Protein AF-A0A6B3CKP3-F1 (afdb_monomer)

Structure (mmCIF, N/CA/C/O backbone):
data_AF-A0A6B3CKP3-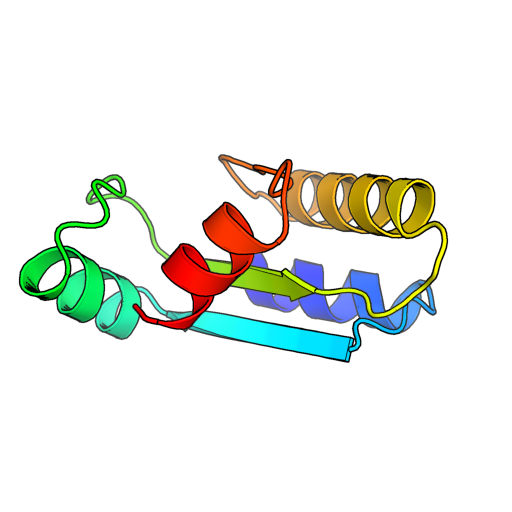F1
#
_entry.id   AF-A0A6B3CKP3-F1
#
loop_
_atom_site.group_PDB
_atom_site.id
_atom_site.type_symbol
_atom_site.label_atom_id
_atom_site.label_alt_id
_atom_site.label_comp_id
_atom_site.label_asym_id
_atom_site.label_entity_id
_atom_site.label_seq_id
_atom_site.pdbx_PDB_ins_code
_atom_site.Cartn_x
_atom_site.Cartn_y
_atom_site.Cartn_z
_atom_site.occupancy
_atom_site.B_iso_or_equiv
_atom_site.auth_seq_id
_atom_site.auth_comp_id
_atom_site.auth_asym_id
_atom_site.auth_atom_id
_atom_site.pdbx_PDB_model_num
ATOM 1 N N . SER A 1 1 ? -4.072 -9.594 8.864 1.00 84.12 1 SER A N 1
ATOM 2 C CA . SER A 1 1 ? -5.029 -8.572 8.386 1.00 84.12 1 SER A CA 1
ATOM 3 C C . SER A 1 1 ? -4.938 -8.492 6.867 1.00 84.12 1 SER A C 1
ATOM 5 O O . SER A 1 1 ? -3.970 -9.015 6.325 1.00 84.12 1 SER A O 1
ATOM 7 N N . ALA A 1 2 ? -5.906 -7.858 6.193 1.00 92.19 2 ALA A N 1
ATOM 8 C CA . ALA A 1 2 ? -5.871 -7.630 4.740 1.00 92.19 2 ALA A CA 1
ATOM 9 C C . ALA A 1 2 ? -4.565 -6.947 4.289 1.00 92.19 2 ALA A C 1
ATOM 11 O O . ALA A 1 2 ? -3.914 -7.399 3.357 1.00 92.19 2 ALA A O 1
ATOM 12 N N . ALA A 1 3 ? -4.115 -5.928 5.028 1.00 93.19 3 ALA A N 1
ATOM 13 C CA . ALA A 1 3 ? -2.875 -5.220 4.718 1.00 93.19 3 ALA A CA 1
ATOM 14 C C . ALA A 1 3 ? -1.617 -6.107 4.832 1.00 93.19 3 ALA A C 1
ATOM 16 O O . ALA A 1 3 ? -0.754 -6.056 3.964 1.00 93.19 3 ALA A O 1
ATOM 17 N N . CYS A 1 4 ? -1.518 -6.972 5.852 1.00 93.75 4 CYS A N 1
ATOM 18 C CA . CYS A 1 4 ? -0.404 -7.927 5.937 1.00 93.75 4 CYS A CA 1
ATOM 19 C C . CYS A 1 4 ? -0.412 -8.942 4.785 1.00 93.75 4 CYS A C 1
ATOM 21 O O . CYS A 1 4 ? 0.652 -9.279 4.279 1.00 93.75 4 CYS A O 1
ATOM 23 N N . ASP A 1 5 ? -1.590 -9.424 4.374 1.00 96.06 5 ASP A N 1
ATOM 24 C CA . ASP A 1 5 ? -1.714 -10.329 3.222 1.00 96.06 5 ASP A CA 1
ATOM 25 C C . ASP A 1 5 ? -1.266 -9.630 1.927 1.00 96.06 5 ASP A C 1
ATOM 27 O O . ASP A 1 5 ? -0.491 -10.196 1.161 1.00 96.06 5 ASP A O 1
ATOM 31 N N . ALA A 1 6 ? -1.638 -8.358 1.734 1.00 96.31 6 ALA A N 1
ATOM 32 C CA . ALA A 1 6 ? -1.142 -7.551 0.618 1.00 96.31 6 ALA A CA 1
ATOM 33 C C . ALA A 1 6 ? 0.395 -7.486 0.600 1.00 96.31 6 ALA A C 1
ATOM 35 O O . ALA A 1 6 ? 1.002 -7.775 -0.427 1.00 96.31 6 ALA A O 1
ATOM 36 N N . ILE A 1 7 ? 1.031 -7.190 1.742 1.00 95.56 7 ILE A N 1
ATOM 37 C CA . ILE A 1 7 ? 2.500 -7.144 1.866 1.00 95.56 7 ILE A CA 1
ATOM 38 C C . ILE A 1 7 ? 3.132 -8.483 1.472 1.00 95.56 7 ILE A C 1
ATOM 40 O O . ILE A 1 7 ? 4.081 -8.501 0.688 1.00 95.56 7 ILE A O 1
ATOM 44 N N . CYS A 1 8 ? 2.605 -9.602 1.981 1.00 96.44 8 CYS A N 1
ATOM 45 C CA . CYS A 1 8 ? 3.104 -10.932 1.628 1.00 96.44 8 CYS A CA 1
ATOM 46 C C . CYS A 1 8 ? 3.033 -11.167 0.117 1.00 96.44 8 CYS A C 1
ATOM 48 O O . CYS A 1 8 ? 4.035 -11.540 -0.485 1.00 96.44 8 CYS A O 1
ATOM 50 N N . ARG A 1 9 ? 1.889 -10.876 -0.512 1.00 97.00 9 ARG A N 1
ATOM 51 C CA . ARG A 1 9 ? 1.697 -11.073 -1.955 1.00 97.00 9 ARG A CA 1
ATOM 52 C C . ARG A 1 9 ? 2.585 -10.166 -2.807 1.00 97.00 9 ARG A C 1
ATOM 54 O O . ARG A 1 9 ? 3.084 -10.613 -3.833 1.00 97.00 9 ARG A O 1
ATOM 61 N N . ILE A 1 10 ? 2.803 -8.918 -2.386 1.00 95.81 10 ILE A N 1
ATOM 62 C CA . ILE A 1 10 ? 3.725 -7.978 -3.049 1.00 95.81 10 ILE A CA 1
ATOM 63 C C . ILE A 1 10 ? 5.139 -8.568 -3.072 1.00 95.81 10 ILE A C 1
ATOM 65 O O . ILE A 1 10 ? 5.764 -8.639 -4.130 1.00 95.81 10 ILE A O 1
ATOM 69 N N . MET A 1 11 ? 5.612 -9.049 -1.918 1.00 95.00 11 MET A N 1
ATOM 70 C CA . MET A 1 11 ? 6.950 -9.628 -1.772 1.00 95.00 11 MET A CA 1
ATOM 71 C C . MET A 1 11 ? 7.091 -10.960 -2.521 1.00 95.00 11 MET A C 1
ATOM 73 O O . MET A 1 11 ? 8.090 -11.188 -3.200 1.00 95.00 11 MET A O 1
ATOM 77 N N . GLU A 1 12 ? 6.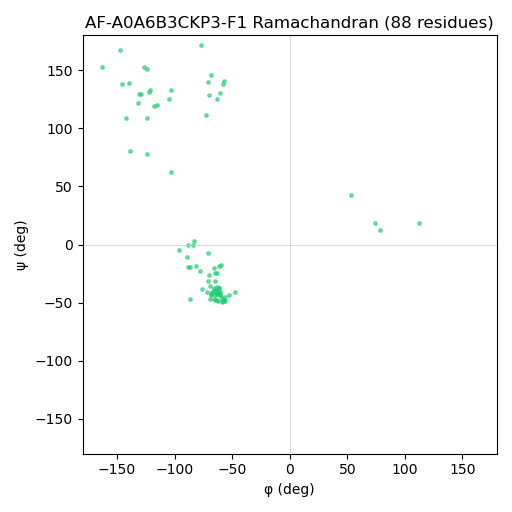085 -11.834 -2.445 1.00 96.12 12 GLU A N 1
ATOM 78 C CA . GLU A 1 12 ? 6.047 -13.108 -3.178 1.00 96.12 12 GLU A CA 1
ATOM 79 C C . GLU A 1 12 ? 5.977 -12.909 -4.699 1.00 96.12 12 GLU A C 1
ATOM 81 O O . GLU A 1 12 ? 6.534 -13.710 -5.450 1.00 96.12 12 GLU A O 1
ATOM 86 N N . GLY A 1 13 ? 5.342 -11.825 -5.156 1.00 93.75 13 GLY A N 1
ATOM 87 C CA . GLY A 1 13 ? 5.301 -11.410 -6.559 1.00 93.75 13 GLY A CA 1
ATOM 88 C C . GLY A 1 13 ? 6.632 -10.872 -7.094 1.00 93.75 13 GLY A C 1
ATOM 89 O O . GLY A 1 13 ? 6.755 -10.655 -8.297 1.00 93.75 13 GLY A O 1
ATOM 90 N N . GLY A 1 14 ? 7.636 -10.683 -6.229 1.00 94.12 14 GLY A N 1
ATOM 91 C CA . GLY A 1 14 ? 8.957 -10.179 -6.605 1.00 94.12 14 GLY A CA 1
ATOM 92 C C . GLY A 1 14 ? 9.015 -8.667 -6.829 1.00 94.12 14 GLY A C 1
ATOM 93 O O . GLY A 1 14 ? 10.014 -8.180 -7.357 1.00 94.12 14 GLY A O 1
ATOM 94 N N . HIS A 1 15 ? 7.980 -7.923 -6.430 1.00 94.12 15 HIS A N 1
ATOM 95 C CA . HIS A 1 15 ? 8.014 -6.464 -6.459 1.00 94.12 15 HIS A CA 1
ATOM 96 C C . HIS A 1 15 ? 8.960 -5.949 -5.375 1.00 94.12 15 HIS A C 1
ATOM 98 O O . HIS A 1 15 ? 8.973 -6.458 -4.252 1.00 94.12 15 HIS A O 1
ATOM 104 N N . VAL A 1 16 ? 9.728 -4.909 -5.698 1.00 91.56 16 VAL A N 1
ATOM 105 C CA . VAL A 1 16 ? 10.711 -4.326 -4.776 1.00 91.56 16 VAL A CA 1
ATOM 106 C C . VAL A 1 16 ? 10.423 -2.834 -4.597 1.00 91.56 16 VAL A C 1
ATOM 108 O O . VAL A 1 16 ? 11.099 -2.006 -5.210 1.00 91.56 16 VAL A O 1
ATOM 111 N N . PRO A 1 17 ? 9.408 -2.470 -3.787 1.00 92.19 17 PRO A N 1
ATOM 112 C CA . PRO A 1 17 ? 9.191 -1.079 -3.413 1.00 92.19 17 PRO A CA 1
ATOM 113 C C . PRO A 1 17 ? 10.444 -0.508 -2.740 1.00 92.19 17 PRO A C 1
ATOM 115 O O . PRO A 1 17 ? 11.089 -1.186 -1.937 1.00 92.19 17 PRO A O 1
ATOM 118 N N . SER A 1 18 ? 10.775 0.748 -3.031 1.00 92.56 18 SER A N 1
ATOM 119 C CA . SER A 1 18 ? 11.804 1.485 -2.291 1.00 92.56 18 SER A CA 1
ATOM 120 C C . SER A 1 18 ? 11.343 1.828 -0.871 1.00 92.56 18 SER A C 1
ATOM 122 O O . SER A 1 18 ? 12.172 1.943 0.031 1.00 92.56 18 SER A O 1
ATOM 124 N N . LEU A 1 19 ? 10.026 1.930 -0.661 1.00 91.56 19 LEU A N 1
ATOM 125 C CA . LEU A 1 19 ? 9.383 2.077 0.641 1.00 91.56 19 LEU A CA 1
ATOM 126 C C . LEU A 1 19 ? 8.118 1.222 0.695 1.00 91.56 19 LEU A C 1
ATOM 128 O O . LEU A 1 19 ? 7.351 1.175 -0.267 1.00 91.56 19 LEU A O 1
ATOM 132 N N . LEU A 1 20 ? 7.896 0.576 1.838 1.00 92.81 20 LEU A N 1
ATOM 133 C CA . LEU A 1 20 ? 6.647 -0.103 2.153 1.00 92.81 20 LEU A CA 1
ATOM 134 C C . LEU A 1 20 ? 6.330 0.110 3.636 1.00 92.81 20 LEU A C 1
ATOM 136 O O . LEU A 1 20 ? 7.008 -0.447 4.500 1.00 92.81 20 LEU A O 1
ATOM 140 N N . GLU A 1 21 ? 5.320 0.923 3.928 1.00 92.31 21 GLU A N 1
ATOM 141 C CA . GLU A 1 21 ? 4.963 1.328 5.288 1.00 92.31 21 GLU A CA 1
ATOM 142 C C . GLU A 1 21 ? 3.523 0.949 5.625 1.00 92.31 21 GLU A C 1
ATOM 144 O O . GLU A 1 21 ? 2.600 1.212 4.858 1.00 92.31 21 GLU A O 1
ATOM 149 N N . LEU A 1 22 ? 3.335 0.326 6.790 1.00 93.25 22 LEU A N 1
ATOM 150 C CA . LEU A 1 22 ? 2.034 -0.083 7.305 1.00 93.25 22 LEU A CA 1
ATOM 151 C C . LEU A 1 22 ? 1.718 0.681 8.588 1.00 93.25 22 LEU A C 1
ATOM 153 O O . LEU A 1 22 ? 2.389 0.501 9.603 1.00 93.25 22 LEU A O 1
ATOM 157 N N . MET A 1 23 ? 0.625 1.432 8.566 1.00 92.81 23 MET A N 1
ATOM 158 C CA . MET A 1 23 ? 0.051 2.060 9.749 1.00 92.81 23 MET A CA 1
ATOM 159 C C . MET A 1 23 ? -1.198 1.284 10.157 1.00 92.81 23 MET A C 1
ATOM 161 O O . MET A 1 23 ? -2.106 1.074 9.350 1.00 92.81 23 MET A O 1
ATOM 165 N N . ASP A 1 24 ? -1.249 0.837 11.409 1.00 93.56 24 ASP A N 1
ATOM 166 C CA . ASP A 1 24 ? -2.442 0.192 11.953 1.00 93.56 24 ASP A CA 1
ATOM 167 C C . ASP A 1 24 ? -3.531 1.217 12.300 1.00 93.56 24 ASP A C 1
ATOM 169 O O . ASP A 1 24 ? -3.308 2.427 12.289 1.00 93.56 24 ASP A O 1
ATOM 173 N N . ARG A 1 25 ? -4.723 0.727 12.648 1.00 92.88 25 ARG A N 1
ATOM 174 C CA . ARG A 1 25 ? -5.869 1.548 13.053 1.00 92.88 25 ARG A CA 1
ATOM 175 C C . ARG A 1 25 ? -5.522 2.621 14.091 1.00 92.88 25 ARG A C 1
ATOM 177 O O . ARG A 1 25 ? -6.058 3.724 14.027 1.00 92.88 25 ARG A O 1
ATOM 184 N N . THR A 1 26 ? -4.689 2.296 15.079 1.00 92.69 26 THR A N 1
ATOM 185 C CA . THR A 1 26 ? -4.363 3.215 16.177 1.00 92.69 26 THR A CA 1
ATOM 186 C C . THR A 1 26 ? -3.517 4.365 15.653 1.00 92.69 26 THR A C 1
ATOM 188 O O . THR A 1 26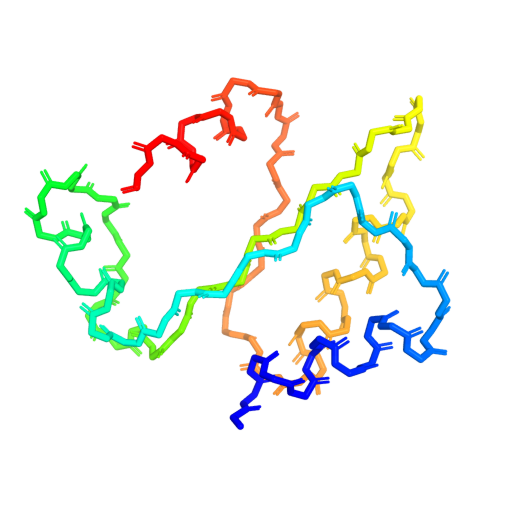 ? -3.833 5.524 15.921 1.00 92.69 26 THR A O 1
ATOM 191 N N . THR A 1 27 ? -2.488 4.047 14.868 1.00 91.00 27 THR A N 1
ATOM 192 C CA . THR A 1 27 ? -1.620 5.049 14.244 1.00 91.00 27 THR A CA 1
ATOM 193 C C . THR A 1 27 ? -2.392 5.882 13.226 1.00 91.00 27 THR A C 1
ATOM 195 O O . THR A 1 27 ? -2.344 7.106 13.295 1.00 91.00 27 THR A O 1
ATOM 198 N N . VAL A 1 28 ? -3.179 5.244 12.351 1.00 90.62 28 VAL A N 1
ATOM 199 C CA . VAL A 1 28 ? -4.029 5.935 11.367 1.00 90.62 28 VAL A CA 1
ATOM 200 C C . VAL A 1 28 ? -4.966 6.914 12.059 1.00 90.62 28 VAL A C 1
ATOM 202 O O . VAL A 1 28 ? -5.071 8.058 11.631 1.00 90.62 28 VAL A O 1
ATOM 205 N N . LYS A 1 29 ? -5.620 6.509 13.154 1.00 90.31 29 LYS A N 1
ATOM 206 C CA . LYS A 1 29 ? -6.500 7.411 13.898 1.00 90.31 29 LYS A CA 1
ATOM 207 C C . LYS A 1 29 ? -5.739 8.607 14.469 1.00 90.31 29 LYS A C 1
ATOM 209 O O . LYS A 1 29 ? -6.176 9.739 14.291 1.00 90.31 29 LYS A O 1
ATOM 214 N N . ALA A 1 30 ? -4.611 8.362 15.133 1.00 89.56 30 ALA A N 1
ATOM 215 C CA . ALA A 1 30 ? -3.816 9.421 15.747 1.00 89.56 30 ALA A CA 1
ATOM 216 C C . ALA A 1 30 ? -3.315 10.441 14.713 1.00 89.56 30 ALA A C 1
ATOM 218 O O . ALA A 1 30 ? -3.395 11.647 14.944 1.00 89.56 30 ALA A O 1
ATOM 219 N N . VAL A 1 31 ? -2.840 9.957 13.565 1.00 84.88 31 VAL A N 1
ATOM 220 C CA . VAL A 1 31 ? -2.357 10.807 12.476 1.00 84.88 31 VAL A CA 1
ATOM 221 C C . VAL A 1 31 ? -3.511 11.526 11.779 1.00 84.88 31 VAL A C 1
ATOM 223 O O . VAL A 1 31 ? -3.406 12.720 11.527 1.00 84.88 31 VAL A O 1
ATOM 226 N N . ASN A 1 32 ? -4.652 10.873 11.542 1.00 86.38 32 ASN A N 1
ATOM 227 C CA . ASN A 1 32 ? -5.821 11.535 10.956 1.00 86.38 32 ASN A CA 1
ATOM 228 C C . ASN A 1 32 ? -6.344 12.672 11.853 1.00 86.38 32 ASN A C 1
ATOM 230 O O . ASN A 1 32 ? -6.724 13.728 11.345 1.00 86.38 32 ASN A O 1
ATOM 234 N N . ASP A 1 33 ? -6.305 12.484 13.177 1.00 85.56 33 ASP A N 1
ATOM 235 C CA . ASP A 1 33 ? -6.704 13.497 14.159 1.00 85.56 33 ASP A CA 1
ATOM 236 C C . ASP A 1 33 ? -5.713 14.683 14.206 1.00 85.56 33 ASP A C 1
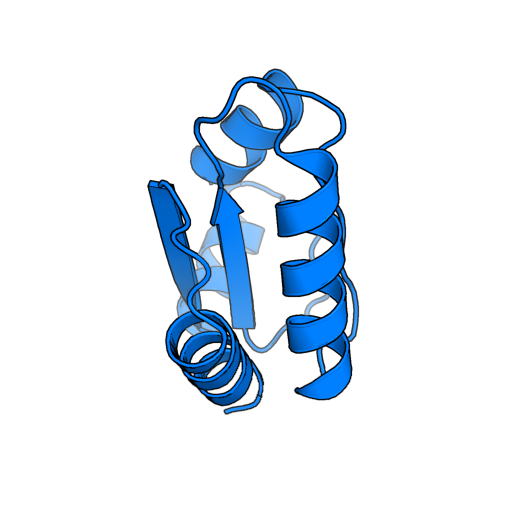ATOM 238 O O . ASP A 1 33 ? -6.137 15.826 14.387 1.00 85.56 33 ASP A O 1
ATOM 242 N N . LEU A 1 34 ? -4.408 14.430 14.032 1.00 83.75 34 LEU A N 1
ATOM 243 C CA . LEU A 1 34 ? -3.342 15.440 14.122 1.00 83.75 34 LEU A CA 1
ATOM 244 C C . LEU A 1 34 ? -3.085 16.186 12.803 1.00 83.75 34 LEU A C 1
ATOM 246 O O . LEU A 1 34 ? -2.942 17.408 12.802 1.00 83.75 34 LEU A O 1
ATOM 250 N N . ALA A 1 35 ? -2.988 15.449 11.698 1.00 79.38 35 ALA A N 1
ATOM 251 C CA . ALA A 1 35 ? -2.617 15.941 10.372 1.00 79.38 35 ALA A CA 1
ATOM 252 C C . ALA A 1 35 ? -3.833 16.248 9.482 1.00 79.38 35 ALA A C 1
ATOM 254 O O . ALA A 1 35 ? -3.669 16.761 8.378 1.00 79.38 35 ALA A O 1
ATOM 255 N N . HIS A 1 36 ? -5.055 15.959 9.951 1.00 78.88 36 HIS A N 1
ATOM 256 C CA . HIS A 1 36 ? -6.304 16.176 9.210 1.00 78.88 36 HIS A CA 1
ATOM 257 C C . HIS A 1 36 ? -6.302 15.542 7.811 1.00 78.88 36 HIS A C 1
ATOM 259 O O . HIS A 1 36 ? -6.784 16.142 6.851 1.00 78.88 36 HIS A O 1
ATOM 265 N N . MET A 1 37 ? -5.794 14.309 7.701 1.00 76.88 37 MET A N 1
ATOM 266 C CA . MET A 1 37 ? -5.673 13.597 6.420 1.00 76.88 37 MET A CA 1
ATOM 267 C C . MET A 1 37 ? -7.018 13.349 5.716 1.00 76.88 37 MET A C 1
ATOM 269 O O . MET A 1 37 ? -7.044 13.062 4.523 1.00 76.88 37 MET A O 1
ATOM 273 N N . GLY A 1 38 ? -8.144 13.436 6.433 1.00 81.69 38 GLY A N 1
ATOM 274 C CA . GLY A 1 38 ? -9.476 13.230 5.862 1.00 81.69 38 GLY A CA 1
ATOM 275 C C . GLY A 1 38 ? -9.793 11.764 5.560 1.00 81.69 38 GLY A C 1
ATOM 276 O O . GLY A 1 38 ? -10.712 11.480 4.791 1.00 81.69 38 GLY A O 1
ATOM 277 N N . LEU A 1 39 ? -9.059 10.829 6.168 1.00 84.62 39 LEU A N 1
ATOM 278 C CA . LEU A 1 39 ? -9.311 9.401 6.018 1.00 84.62 39 LEU A CA 1
ATOM 279 C C . LEU A 1 39 ? -10.637 9.013 6.698 1.00 84.62 39 LEU A C 1
ATOM 281 O O . LEU A 1 39 ? -10.980 9.572 7.748 1.00 84.62 39 LEU A O 1
ATOM 285 N N . PRO A 1 40 ? -11.386 8.034 6.154 1.00 87.81 40 PRO A N 1
ATOM 286 C CA . PRO A 1 40 ? -12.582 7.517 6.809 1.00 87.81 40 PRO A CA 1
ATOM 287 C C . PRO A 1 40 ? -12.275 6.975 8.213 1.00 87.81 40 PRO A C 1
ATOM 289 O O . PRO A 1 40 ? -11.326 6.214 8.387 1.00 87.81 40 PRO A O 1
ATOM 292 N N . GLU A 1 41 ? -13.130 7.254 9.201 1.00 85.88 41 GLU A N 1
ATOM 293 C CA . GLU A 1 41 ? -13.012 6.700 10.571 1.00 85.88 41 GLU A CA 1
ATOM 294 C C . GLU A 1 41 ? -13.066 5.160 10.619 1.00 85.88 41 GLU A C 1
ATOM 296 O O . GLU A 1 41 ? -12.679 4.539 11.608 1.00 85.88 41 GLU A O 1
ATOM 301 N N . THR A 1 42 ? -13.563 4.528 9.554 1.00 88.75 42 THR A N 1
ATOM 302 C CA . THR A 1 42 ? -13.598 3.070 9.381 1.00 88.75 42 THR A CA 1
ATOM 303 C C . THR A 1 42 ? -12.283 2.489 8.853 1.00 88.75 42 THR A C 1
ATOM 305 O O . THR A 1 42 ? -12.227 1.296 8.565 1.00 88.75 42 THR A O 1
ATOM 308 N N . THR A 1 43 ? -11.244 3.306 8.658 1.00 90.50 43 THR A N 1
ATOM 309 C CA . THR A 1 43 ? -9.948 2.851 8.137 1.00 90.50 43 THR A CA 1
ATOM 310 C C . THR A 1 43 ? -9.206 2.057 9.211 1.00 90.50 43 THR A C 1
ATOM 312 O O . THR A 1 43 ? -8.777 2.600 10.225 1.00 90.50 43 THR A O 1
ATOM 315 N N . GLU A 1 44 ? -9.057 0.749 8.992 1.00 92.62 44 GLU A N 1
ATOM 316 C CA . GLU A 1 44 ? -8.395 -0.163 9.940 1.00 92.62 44 GLU A CA 1
ATOM 317 C C . GLU A 1 44 ? -6.878 -0.269 9.722 1.00 92.62 44 GLU A C 1
ATOM 319 O O . GLU A 1 44 ? -6.161 -0.739 10.605 1.00 92.62 44 GLU A O 1
ATOM 324 N N . ALA A 1 45 ? -6.394 0.112 8.540 1.00 93.62 45 ALA A N 1
ATOM 325 C CA . ALA A 1 45 ? -4.978 0.162 8.204 1.00 93.62 45 ALA A CA 1
ATOM 326 C C . ALA A 1 45 ? -4.749 1.028 6.958 1.00 93.62 45 ALA A C 1
ATOM 328 O O . ALA A 1 45 ? -5.618 1.094 6.087 1.00 93.62 45 ALA A O 1
ATOM 329 N N . LEU A 1 46 ? -3.560 1.618 6.859 1.00 91.88 46 LEU A N 1
ATOM 330 C CA . LEU A 1 46 ? -3.044 2.285 5.666 1.00 91.88 46 LEU A CA 1
ATOM 331 C C . LEU A 1 46 ? -1.737 1.601 5.254 1.00 91.88 46 LEU A C 1
ATOM 333 O O . LEU A 1 46 ? -0.883 1.352 6.102 1.00 91.88 46 LEU A O 1
ATOM 337 N N . LEU A 1 47 ? -1.599 1.285 3.967 1.00 93.06 47 LEU A N 1
ATOM 338 C CA . LEU A 1 47 ? -0.370 0.755 3.381 1.00 93.06 47 LEU A CA 1
ATOM 339 C C . LEU A 1 47 ? 0.132 1.753 2.336 1.00 93.06 47 LEU A C 1
ATOM 341 O O . LEU A 1 47 ? -0.569 2.009 1.359 1.00 93.06 47 LEU A O 1
ATOM 345 N N . LEU A 1 48 ? 1.330 2.289 2.542 1.00 91.06 48 LEU A N 1
ATOM 346 C CA . LEU A 1 48 ? 2.021 3.155 1.593 1.00 91.06 48 LEU A CA 1
ATOM 347 C C . LEU A 1 48 ? 3.112 2.352 0.890 1.00 91.06 48 LEU A C 1
ATOM 349 O O . LEU A 1 48 ? 3.884 1.648 1.541 1.00 91.06 48 LEU A O 1
ATOM 353 N N . ALA A 1 49 ? 3.177 2.459 -0.434 1.00 91.44 49 ALA A N 1
ATOM 354 C CA . ALA A 1 49 ? 4.205 1.831 -1.253 1.00 91.44 49 ALA A CA 1
ATOM 355 C C . ALA A 1 49 ? 4.791 2.869 -2.211 1.00 91.44 49 ALA A C 1
ATOM 357 O O . ALA A 1 49 ? 4.042 3.540 -2.918 1.00 91.44 49 ALA A O 1
ATOM 358 N N . ALA A 1 50 ? 6.117 2.976 -2.254 1.00 90.38 50 ALA A N 1
ATOM 359 C CA . ALA A 1 50 ? 6.820 3.852 -3.186 1.00 90.38 50 ALA A CA 1
ATOM 360 C C . ALA A 1 50 ? 7.824 3.059 -4.024 1.00 90.38 50 ALA A C 1
ATOM 362 O O . ALA A 1 50 ? 8.369 2.051 -3.572 1.00 90.38 50 ALA A O 1
ATOM 363 N N . PHE A 1 51 ? 8.082 3.538 -5.238 1.00 88.88 51 PHE A N 1
ATOM 364 C CA . PHE A 1 51 ? 9.046 2.962 -6.169 1.00 88.88 51 PHE A CA 1
ATOM 365 C C . PHE A 1 51 ? 9.979 4.059 -6.677 1.00 88.88 51 PHE A C 1
ATOM 367 O O . PHE A 1 51 ? 9.518 5.094 -7.149 1.00 88.88 51 PHE A O 1
ATOM 374 N N . ASP A 1 52 ? 11.288 3.818 -6.607 1.00 86.44 52 ASP A N 1
ATOM 375 C CA . ASP A 1 52 ? 12.323 4.738 -7.096 1.00 86.44 52 ASP A CA 1
ATOM 376 C C . ASP A 1 52 ? 12.887 4.237 -8.433 1.00 86.44 52 ASP A C 1
ATOM 378 O O . ASP A 1 52 ? 14.038 3.818 -8.563 1.00 86.44 52 ASP A O 1
ATOM 382 N N . THR A 1 53 ? 12.010 4.177 -9.434 1.00 84.00 53 THR A N 1
ATOM 383 C CA . THR A 1 53 ? 12.357 3.751 -10.795 1.00 84.00 53 THR A CA 1
ATOM 384 C C . THR A 1 53 ? 11.919 4.809 -11.792 1.00 84.00 53 THR A C 1
ATOM 386 O O . THR A 1 53 ? 10.946 5.516 -11.555 1.00 84.00 53 THR A O 1
ATOM 389 N N . THR A 1 54 ? 12.594 4.895 -12.939 1.00 83.00 54 THR A N 1
ATOM 390 C CA . THR A 1 54 ? 12.259 5.874 -13.988 1.00 83.00 54 THR A CA 1
ATOM 391 C C . THR A 1 54 ? 10.862 5.665 -14.591 1.00 83.00 54 THR A C 1
ATOM 393 O O . THR A 1 54 ? 10.281 6.622 -15.093 1.00 83.00 54 THR A O 1
ATOM 396 N N . ASP A 1 55 ? 10.322 4.444 -14.534 1.00 85.06 55 ASP A N 1
ATOM 397 C CA . ASP A 1 55 ? 8.968 4.110 -14.992 1.00 85.06 55 ASP A CA 1
ATOM 398 C C . ASP A 1 55 ? 8.283 3.150 -13.995 1.00 85.06 55 ASP A C 1
ATOM 400 O O . ASP A 1 55 ? 8.291 1.935 -14.202 1.00 85.06 55 ASP A O 1
ATOM 404 N N . PRO A 1 56 ? 7.730 3.670 -12.880 1.00 88.25 56 PRO A N 1
ATOM 405 C CA . PRO A 1 56 ? 7.136 2.848 -11.825 1.00 88.25 56 PRO A CA 1
ATOM 406 C C . PRO A 1 56 ? 5.685 2.449 -12.122 1.00 88.25 56 PRO A C 1
ATOM 408 O O . PRO A 1 56 ? 5.054 1.783 -11.305 1.00 88.25 56 PRO A O 1
ATOM 411 N N . ALA A 1 57 ? 5.113 2.868 -13.257 1.00 87.44 57 ALA A N 1
ATOM 412 C CA . ALA A 1 57 ? 3.675 2.770 -13.503 1.00 87.44 57 ALA A CA 1
ATOM 413 C C . ALA A 1 57 ? 3.167 1.320 -13.480 1.00 87.44 57 ALA A C 1
ATOM 415 O O . ALA A 1 57 ? 2.108 1.037 -12.918 1.00 87.44 57 ALA A O 1
ATOM 416 N N . ALA A 1 58 ? 3.934 0.392 -14.059 1.00 89.75 58 ALA A N 1
ATOM 417 C CA . ALA A 1 58 ? 3.586 -1.026 -14.069 1.00 89.75 58 ALA A CA 1
ATOM 418 C C . ALA A 1 58 ? 3.634 -1.645 -12.663 1.00 89.75 58 ALA A C 1
ATOM 420 O O . ALA A 1 58 ? 2.736 -2.405 -12.299 1.00 89.75 58 ALA A O 1
ATOM 421 N N . ASP A 1 59 ? 4.644 -1.293 -11.866 1.00 91.50 59 ASP A N 1
ATOM 422 C CA . ASP A 1 59 ? 4.789 -1.773 -10.492 1.00 91.50 59 ASP A CA 1
ATOM 423 C C . ASP A 1 59 ? 3.702 -1.205 -9.573 1.00 91.50 59 ASP A C 1
ATOM 425 O O . ASP A 1 59 ? 3.081 -1.954 -8.821 1.00 91.50 59 ASP A O 1
ATOM 429 N N . LEU A 1 60 ? 3.397 0.091 -9.684 1.00 90.88 60 LEU A N 1
ATOM 430 C CA . LEU A 1 60 ? 2.315 0.737 -8.936 1.00 90.88 60 LEU A CA 1
ATOM 431 C C . LEU A 1 60 ? 0.953 0.115 -9.266 1.00 90.88 60 LEU A C 1
ATOM 433 O O . LEU A 1 60 ? 0.170 -0.171 -8.360 1.00 90.88 60 LEU A O 1
ATOM 437 N N . ALA A 1 61 ? 0.683 -0.150 -10.547 1.00 91.81 61 ALA A N 1
ATOM 438 C CA . ALA A 1 61 ? -0.546 -0.815 -10.969 1.00 91.81 61 ALA A CA 1
ATOM 439 C C . ALA A 1 61 ? -0.633 -2.255 -10.436 1.00 91.81 61 ALA A C 1
ATOM 441 O O . ALA A 1 61 ? -1.685 -2.673 -9.949 1.00 91.81 61 ALA A O 1
ATOM 442 N N . ALA A 1 62 ? 0.469 -3.009 -10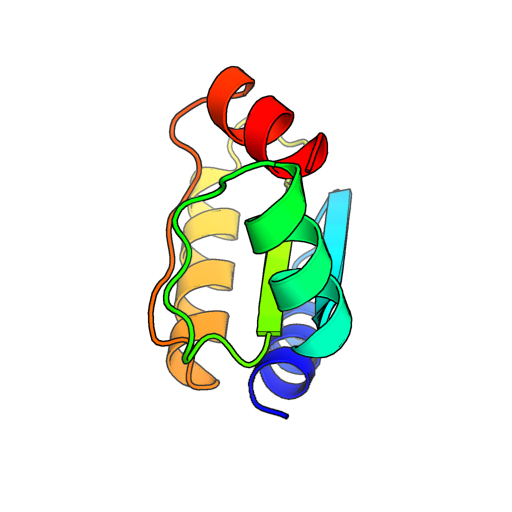.494 1.00 93.94 62 ALA A N 1
ATOM 443 C CA . ALA A 1 62 ? 0.517 -4.377 -9.989 1.00 93.94 62 ALA A CA 1
ATOM 444 C C . ALA A 1 62 ? 0.314 -4.427 -8.468 1.00 93.94 62 ALA A C 1
ATOM 446 O O . ALA A 1 62 ? -0.539 -5.171 -7.985 1.00 93.94 62 ALA A O 1
ATOM 447 N N . VAL A 1 63 ? 1.029 -3.589 -7.712 1.00 94.81 63 VAL A N 1
ATOM 448 C CA . VAL A 1 63 ? 0.871 -3.483 -6.257 1.00 94.81 63 VAL A CA 1
ATOM 449 C C . VAL A 1 63 ? -0.536 -3.032 -5.878 1.00 94.81 63 VAL A C 1
ATOM 451 O O . VAL A 1 63 ? -1.133 -3.621 -4.978 1.00 94.81 63 VAL A O 1
ATOM 454 N N . GLY A 1 64 ? -1.107 -2.059 -6.592 1.00 94.06 64 GLY A N 1
ATOM 455 C CA . GLY A 1 64 ? -2.487 -1.627 -6.380 1.00 94.06 64 GLY A CA 1
ATOM 456 C C . GLY A 1 64 ? -3.485 -2.779 -6.519 1.00 94.06 64 GLY A C 1
ATOM 457 O O . GLY A 1 64 ? -4.292 -3.012 -5.618 1.00 94.06 64 GLY A O 1
ATOM 458 N N . ALA A 1 65 ? -3.363 -3.577 -7.582 1.00 95.56 65 ALA A N 1
ATOM 459 C CA . ALA A 1 65 ? -4.212 -4.747 -7.794 1.00 95.56 65 ALA A CA 1
ATOM 460 C C . ALA A 1 65 ? -4.038 -5.818 -6.699 1.00 95.56 65 ALA A C 1
ATOM 462 O O . ALA A 1 65 ? -5.010 -6.457 -6.290 1.00 95.56 65 ALA A O 1
ATOM 463 N N . LEU A 1 66 ? -2.817 -6.016 -6.189 1.00 96.69 66 LEU A N 1
ATOM 464 C CA . LEU A 1 66 ? -2.560 -6.936 -5.075 1.00 96.69 66 LEU A CA 1
ATOM 465 C C . LEU A 1 66 ? -3.217 -6.455 -3.775 1.00 96.69 66 LEU A C 1
ATOM 467 O O . LEU A 1 66 ? -3.783 -7.272 -3.044 1.00 96.69 66 LEU A O 1
ATOM 471 N N . CYS A 1 67 ? -3.194 -5.147 -3.511 1.00 95.69 67 CYS A N 1
ATOM 472 C CA . CYS A 1 67 ? -3.881 -4.535 -2.377 1.00 95.69 67 CYS A CA 1
ATOM 473 C C . CYS A 1 67 ? -5.402 -4.717 -2.473 1.00 95.69 67 CYS A C 1
ATOM 475 O O . CYS A 1 67 ? -6.024 -5.170 -1.510 1.00 95.69 67 CYS A O 1
ATOM 477 N N . GLU A 1 68 ? -6.005 -4.442 -3.632 1.00 95.56 68 GLU A N 1
ATOM 478 C CA . GLU A 1 68 ? -7.439 -4.673 -3.864 1.00 95.56 68 GLU A CA 1
ATOM 479 C C . GLU A 1 68 ? -7.806 -6.149 -3.666 1.00 95.56 68 GLU A C 1
ATOM 481 O O . GLU A 1 68 ? -8.745 -6.473 -2.937 1.00 95.56 68 GLU A O 1
ATOM 486 N N . ALA A 1 69 ? -7.012 -7.065 -4.229 1.00 96.31 69 ALA A N 1
ATOM 487 C CA . ALA A 1 69 ? -7.222 -8.506 -4.101 1.00 96.31 69 ALA A CA 1
ATOM 488 C C . ALA A 1 69 ? -7.046 -9.036 -2.665 1.00 96.31 69 ALA A C 1
ATOM 490 O O . ALA A 1 69 ? -7.508 -10.139 -2.354 1.00 96.31 69 ALA A O 1
ATOM 491 N N . ALA A 1 70 ? -6.354 -8.295 -1.800 1.00 95.75 70 ALA A N 1
ATOM 492 C CA . ALA A 1 70 ? -6.229 -8.590 -0.375 1.00 95.75 70 ALA A CA 1
ATOM 493 C C . ALA A 1 70 ? -7.351 -7.950 0.469 1.00 95.75 70 ALA A C 1
ATOM 495 O O . ALA A 1 70 ? -7.508 -8.299 1.640 1.00 95.75 70 ALA A O 1
ATOM 496 N N . GLY A 1 71 ? -8.157 -7.055 -0.117 1.00 94.56 71 GLY A N 1
ATOM 497 C CA . GLY A 1 71 ? -9.314 -6.424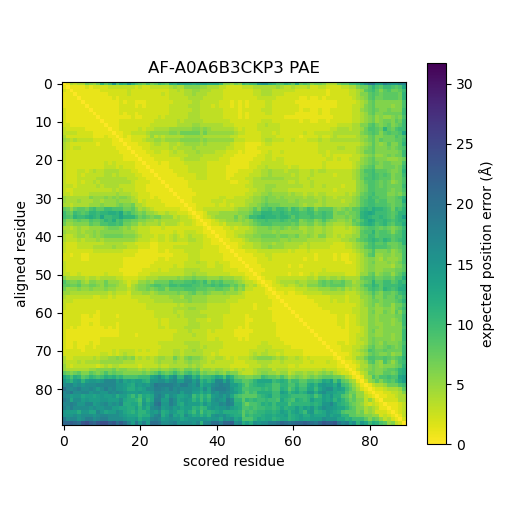 0.520 1.00 94.56 71 GLY A CA 1
ATOM 498 C C . GLY A 1 71 ? -9.176 -4.924 0.787 1.00 94.56 71 GLY A C 1
ATOM 499 O O . GLY A 1 71 ? -9.910 -4.404 1.628 1.00 94.56 71 GLY A O 1
ATOM 500 N N . ALA A 1 72 ? -8.251 -4.222 0.122 1.00 93.56 72 ALA A N 1
ATOM 501 C CA . ALA A 1 72 ? -8.192 -2.764 0.191 1.00 93.56 72 ALA A CA 1
ATOM 502 C C . ALA A 1 72 ? -9.495 -2.145 -0.342 1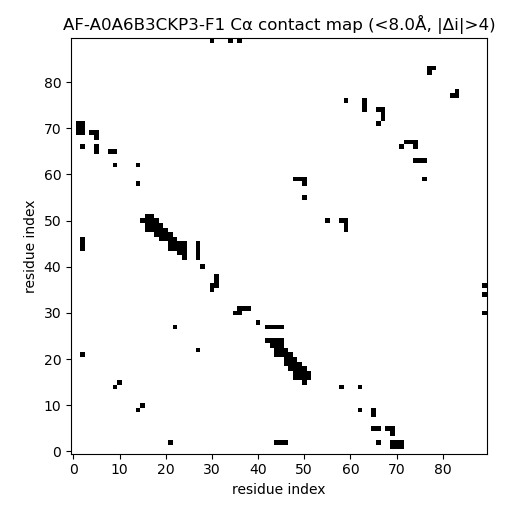.00 93.56 72 ALA A C 1
ATOM 504 O O . ALA A 1 72 ? -9.972 -2.489 -1.420 1.00 93.56 72 ALA A O 1
ATOM 505 N N . THR A 1 73 ? -10.077 -1.223 0.426 1.00 90.25 73 THR A N 1
ATOM 506 C CA . THR A 1 73 ? -11.325 -0.534 0.055 1.00 90.25 73 THR A CA 1
ATOM 507 C C . THR A 1 73 ? -11.090 0.697 -0.812 1.00 90.25 73 THR A C 1
ATOM 509 O O . THR A 1 73 ? -12.022 1.177 -1.451 1.00 90.25 73 THR A O 1
ATOM 512 N N . GLN A 1 74 ? -9.869 1.230 -0.796 1.00 88.12 74 GLN A N 1
ATOM 513 C CA . GLN A 1 74 ? -9.408 2.327 -1.637 1.00 88.12 74 GLN A CA 1
ATOM 514 C C . GLN A 1 74 ? -7.935 2.097 -1.968 1.00 88.12 74 GLN A C 1
ATOM 516 O O . GLN A 1 74 ? -7.157 1.713 -1.093 1.00 88.12 74 GLN A O 1
ATOM 521 N N . VAL A 1 75 ? -7.570 2.345 -3.221 1.00 89.44 75 VAL A N 1
ATOM 522 C CA . VAL A 1 75 ? -6.190 2.373 -3.702 1.00 89.44 75 VAL A CA 1
ATOM 5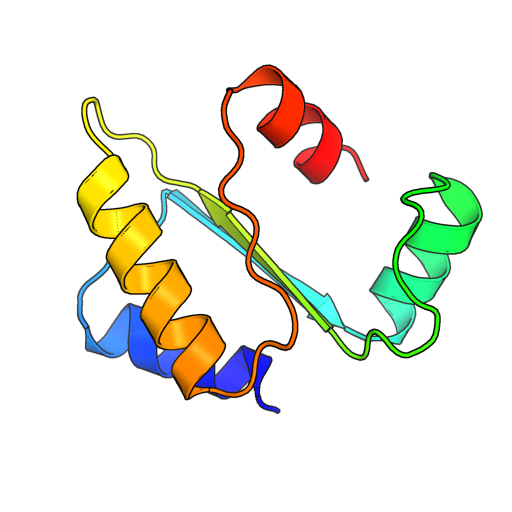23 C C . VAL A 1 75 ? -6.039 3.653 -4.506 1.00 89.44 75 VAL A C 1
ATOM 525 O O . VAL A 1 75 ? -6.791 3.883 -5.451 1.00 89.44 75 VAL A O 1
ATOM 528 N N . VAL A 1 76 ? -5.098 4.499 -4.097 1.00 84.38 76 VAL A N 1
ATOM 529 C CA . VAL A 1 76 ? -4.825 5.783 -4.743 1.00 84.38 76 VAL A CA 1
ATOM 530 C C . VAL A 1 76 ? -3.349 5.793 -5.125 1.00 84.38 76 VAL A C 1
ATOM 532 O O . VAL A 1 76 ? -2.503 5.815 -4.230 1.00 84.38 76 VAL A O 1
ATOM 535 N N . PRO A 1 77 ? -3.007 5.709 -6.421 1.00 77.44 77 PRO A N 1
ATOM 536 C CA . PRO A 1 77 ? -1.649 5.989 -6.854 1.00 77.44 77 PRO A CA 1
ATOM 537 C C . PRO A 1 77 ? -1.405 7.495 -6.709 1.00 77.44 77 PRO A C 1
ATOM 539 O O . PRO A 1 77 ? -2.209 8.282 -7.200 1.00 77.44 77 PRO A O 1
ATOM 542 N N . ALA A 1 78 ? -0.318 7.889 -6.043 1.00 68.50 78 ALA A N 1
ATOM 543 C CA . ALA A 1 78 ? 0.087 9.292 -6.023 1.00 68.50 78 ALA A CA 1
ATOM 544 C C . ALA A 1 78 ? 0.431 9.727 -7.457 1.00 68.50 78 ALA A C 1
ATOM 546 O O . ALA A 1 78 ? 1.232 9.069 -8.130 1.00 68.50 78 ALA A O 1
ATOM 547 N N . GLU A 1 79 ? -0.202 10.794 -7.940 1.00 62.53 79 GLU A N 1
ATOM 548 C CA . GLU A 1 79 ? -0.041 11.263 -9.322 1.00 62.53 79 GLU A CA 1
ATOM 549 C C . GLU A 1 79 ? 1.276 12.030 -9.507 1.00 62.53 79 GLU A C 1
ATOM 551 O O . GLU A 1 79 ? 1.818 12.091 -10.615 1.00 62.53 79 GLU A O 1
ATOM 556 N N . ASP A 1 80 ? 1.829 12.571 -8.417 1.00 60.16 80 ASP A N 1
ATOM 557 C CA . ASP A 1 80 ? 3.121 13.240 -8.406 1.00 60.16 80 ASP A CA 1
ATOM 558 C C . ASP A 1 80 ? 3.897 13.068 -7.084 1.00 60.16 80 ASP A C 1
ATOM 560 O O . ASP A 1 80 ? 3.397 12.606 -6.055 1.00 60.16 80 ASP A O 1
ATOM 564 N N . ALA A 1 81 ? 5.180 13.435 -7.124 1.00 56.75 81 ALA A N 1
ATOM 565 C CA . ALA A 1 81 ? 6.074 13.333 -5.975 1.00 56.75 81 ALA A CA 1
ATOM 566 C C . ALA A 1 81 ? 5.673 14.259 -4.811 1.00 56.75 81 ALA A C 1
ATOM 568 O O . ALA A 1 81 ? 6.018 13.969 -3.670 1.00 56.75 81 ALA A O 1
ATOM 569 N N . ALA A 1 82 ? 4.959 15.358 -5.074 1.00 53.44 82 ALA A N 1
ATOM 570 C CA . ALA A 1 82 ? 4.543 16.297 -4.035 1.00 53.44 82 ALA A CA 1
ATOM 571 C C . ALA A 1 82 ? 3.356 15.747 -3.228 1.00 53.44 82 ALA A C 1
ATOM 573 O O . ALA A 1 82 ? 3.328 15.890 -2.006 1.00 53.44 82 ALA A O 1
ATOM 574 N N . GLU A 1 83 ? 2.419 15.070 -3.890 1.00 61.91 83 GLU A N 1
ATOM 575 C CA . GLU A 1 83 ? 1.351 14.301 -3.255 1.00 61.91 83 GLU A CA 1
ATOM 576 C C . GLU A 1 83 ? 1.928 13.134 -2.442 1.00 61.91 83 GLU A C 1
ATOM 578 O O . GLU A 1 83 ? 1.546 12.930 -1.289 1.00 61.91 83 GLU A O 1
ATOM 583 N N . SER A 1 84 ? 2.924 12.431 -2.992 1.00 60.28 84 SER A N 1
ATOM 584 C CA . SER A 1 84 ? 3.622 11.360 -2.273 1.00 60.28 84 SER A CA 1
ATOM 585 C C . SER A 1 84 ? 4.360 11.866 -1.025 1.00 60.28 84 SER A C 1
ATOM 587 O O . SER A 1 84 ? 4.328 11.200 0.005 1.00 60.28 84 SER A O 1
ATOM 589 N N . GLU A 1 85 ? 5.007 13.033 -1.083 1.00 59.09 85 GLU A N 1
ATOM 590 C CA . GLU A 1 85 ? 5.710 13.639 0.059 1.00 59.09 85 GLU A CA 1
ATOM 591 C C . GLU A 1 85 ? 4.727 14.076 1.157 1.00 59.09 85 GLU A C 1
ATOM 593 O O . GLU A 1 85 ? 4.974 13.844 2.336 1.00 59.09 85 GLU A O 1
ATOM 598 N N . LEU A 1 86 ? 3.579 14.651 0.783 1.00 62.94 86 LEU A N 1
ATOM 599 C CA . LEU A 1 86 ? 2.516 15.008 1.730 1.00 62.94 86 LEU A CA 1
ATOM 600 C C . LEU A 1 86 ? 1.954 13.785 2.463 1.00 62.94 86 LEU A C 1
ATOM 602 O O . LEU A 1 86 ? 1.668 13.874 3.655 1.00 62.94 86 LEU A O 1
ATOM 606 N N . LEU A 1 87 ? 1.825 12.648 1.773 1.00 63.94 87 LEU A N 1
ATOM 607 C CA . LEU A 1 87 ? 1.403 11.385 2.384 1.00 63.94 87 LEU A CA 1
ATOM 608 C C . LEU A 1 87 ? 2.479 10.780 3.298 1.00 63.94 87 LEU A C 1
ATOM 610 O O . LEU A 1 87 ? 2.128 10.140 4.282 1.00 63.94 87 LEU A O 1
ATOM 614 N N . LEU A 1 88 ? 3.765 10.994 2.998 1.00 62.25 88 LEU A N 1
ATOM 615 C CA . LEU A 1 88 ? 4.899 10.514 3.802 1.00 62.25 88 LEU A CA 1
ATOM 616 C C . LEU A 1 88 ? 5.215 11.401 5.019 1.00 62.25 88 LEU A C 1
ATOM 618 O O . LEU A 1 88 ? 5.915 10.965 5.929 1.00 62.25 88 LEU A O 1
ATOM 622 N N . GLN A 1 89 ? 4.742 12.649 5.038 1.00 58.22 89 GLN A N 1
ATOM 623 C CA . GLN A 1 89 ? 4.935 13.588 6.153 1.00 58.22 89 GLN A CA 1
ATOM 624 C C . GLN A 1 89 ? 3.851 13.501 7.241 1.00 58.22 89 GLN A C 1
ATOM 626 O O . GLN A 1 89 ? 3.923 14.257 8.216 1.00 58.22 89 GLN A O 1
ATOM 631 N N . ALA A 1 90 ? 2.859 12.623 7.074 1.00 50.88 90 ALA A N 1
ATOM 632 C CA . ALA A 1 90 ? 1.770 12.393 8.023 1.00 50.88 90 ALA A CA 1
ATOM 633 C C . ALA A 1 90 ? 2.139 11.311 9.052 1.00 50.88 90 ALA A C 1
ATOM 635 O O . ALA A 1 90 ? 1.923 11.558 10.262 1.00 50.88 90 ALA A O 1
#

Mean predicted aligned error: 4.91 Å

Solvent-accessible surface area (backbone atoms only — not comparable to full-atom values): 5480 Å² total; per-residue (Å²): 104,46,68,57,50,19,54,51,52,39,53,75,71,67,58,78,59,73,39,77,48,79,36,46,36,68,54,45,50,55,34,35,74,73,65,62,70,77,67,64,92,84,52,62,60,49,78,49,76,40,63,89,54,99,74,40,65,67,57,53,51,52,49,43,52,43,32,45,76,35,63,48,92,74,82,81,82,67,89,45,72,67,57,45,47,58,66,73,72,94

Radius of gyration: 12.84 Å; Cα contacts (8 Å, |Δi|>4): 88; chains: 1; bounding box: 26×29×31 Å

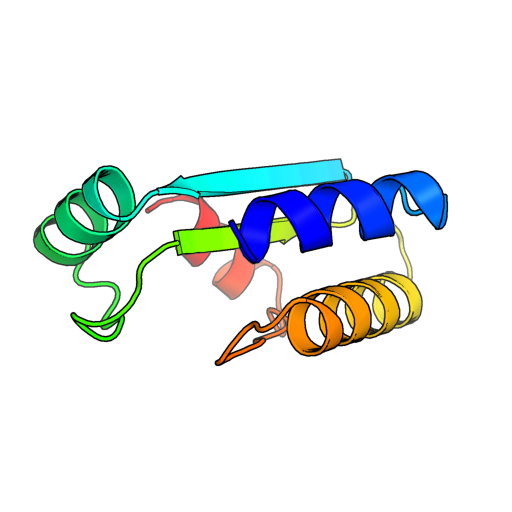Sequence (90 aa):
SAACDAICRIMEGGHVPSLLELMDRTTVKAVNDLAHMGLPETTEALLLAAFDTTDPAADLAAVGALCEAAGATQVVPAEDAAESELLLQA

Secondary structure (DSSP, 8-state):
-HHHHHHHHHHHTT---SEEEEEEHHHHHHHHHHH-----TT--EEEEEE--SS--HHHHHHHHHHHHHHT-S-----SSHHHHHHHHT-

Nearest PDB structures (foldseek):
  8jdv-assembly1_A  TM=8.218E-01  e=4.062E-02  Mus musculus
  8jdr-assembly1_A  TM=7.743E-01  e=4.062E-02  Mus musculus
  8jde-assembly1_A  TM=8.187E-01  e=1.239E-01  Mus musculus
  8jdt-assembly1_A  TM=7.667E-01  e=1.961E-01  Mus musculus
  8jdu-assembly1_A  TM=8.122E-01  e=2.549E-01  Mus musculus

pLDDT: mean 86.18, std 11.72, range [50.88, 97.0]

Foldseek 3Di:
DLLVQLVVVLVVVVHDFPDKDKDALVRVVVCCVVVVPVDDNPDGMDIDTHHPDPDCPVVLVVSQVSSVVSPDPDRDDDPDPVSVVSVVVD